Protein AF-A0A970SUP6-F1 (afdb_monomer)

Structure (mmCIF, N/CA/C/O backbone):
data_AF-A0A970SUP6-F1
#
_entry.id   AF-A0A970SUP6-F1
#
loop_
_atom_site.group_PDB
_atom_site.id
_atom_site.type_symbol
_atom_site.label_atom_id
_atom_site.label_alt_id
_atom_site.label_comp_id
_atom_site.label_asym_id
_atom_site.label_entity_id
_atom_site.label_seq_id
_atom_site.pdbx_PDB_ins_code
_atom_site.Cartn_x
_atom_site.Cartn_y
_atom_site.Cartn_z
_atom_site.occupancy
_atom_site.B_iso_or_equiv
_atom_site.auth_seq_id
_atom_site.auth_comp_id
_atom_site.auth_asym_id
_atom_site.auth_atom_id
_atom_site.pdbx_PDB_model_num
ATOM 1 N N . MET A 1 1 ? -13.727 20.758 3.961 1.00 48.06 1 MET A N 1
ATOM 2 C CA . MET A 1 1 ? -12.655 20.780 2.937 1.00 48.06 1 MET A CA 1
ATOM 3 C C . MET A 1 1 ? -11.697 19.587 3.020 1.00 48.06 1 MET A C 1
ATOM 5 O O . MET A 1 1 ? -11.311 19.123 1.963 1.00 48.06 1 MET A O 1
ATOM 9 N N . SER A 1 2 ? -11.363 19.037 4.202 1.00 59.50 2 SER A N 1
ATOM 10 C CA . SER A 1 2 ? -10.387 17.927 4.328 1.00 59.50 2 SER A CA 1
ATOM 11 C C . SER A 1 2 ? -10.806 16.603 3.649 1.00 59.50 2 SER A C 1
ATOM 13 O O . SER A 1 2 ? -10.039 16.028 2.887 1.00 59.50 2 SER A O 1
ATOM 15 N N . PHE A 1 3 ? -12.062 16.167 3.821 1.00 58.00 3 PHE A N 1
ATOM 16 C CA . PHE A 1 3 ? -12.546 14.867 3.318 1.00 58.00 3 PHE A CA 1
ATOM 17 C C . PHE A 1 3 ? -12.478 14.710 1.784 1.00 58.00 3 PHE A C 1
ATOM 19 O O . PHE A 1 3 ? -12.137 13.649 1.271 1.00 58.00 3 PHE A O 1
ATOM 26 N N . HIS A 1 4 ? -12.745 15.785 1.038 1.00 61.16 4 HIS A N 1
ATOM 27 C CA . HIS A 1 4 ? -12.752 15.762 -0.430 1.00 61.16 4 HIS A CA 1
ATOM 28 C C . HIS A 1 4 ? -11.333 15.690 -1.027 1.00 61.16 4 HIS A C 1
ATOM 30 O O . HIS A 1 4 ? -11.129 15.118 -2.095 1.00 61.16 4 HIS A O 1
ATOM 36 N N . VAL A 1 5 ? -10.337 16.234 -0.315 1.00 62.84 5 VAL A N 1
ATOM 37 C CA . VAL A 1 5 ? -8.923 16.188 -0.721 1.00 62.84 5 VAL A CA 1
ATOM 38 C C . VAL A 1 5 ? -8.363 14.774 -0.556 1.00 62.84 5 VAL A C 1
ATOM 40 O O . VAL A 1 5 ? -7.704 14.277 -1.469 1.00 62.84 5 VAL A O 1
ATOM 43 N N . SER A 1 6 ? -8.683 14.097 0.552 1.00 64.88 6 SER A N 1
ATOM 44 C CA . SER A 1 6 ? -8.288 12.700 0.783 1.00 64.88 6 SER A CA 1
ATOM 45 C C . SER A 1 6 ? -8.882 11.754 -0.265 1.00 64.88 6 SER A C 1
ATOM 47 O O . SER A 1 6 ? -8.186 10.878 -0.773 1.00 64.88 6 SER A O 1
ATOM 49 N N . GLN A 1 7 ? -10.140 11.972 -0.661 1.00 67.00 7 GLN A N 1
ATOM 50 C CA . GLN A 1 7 ? -10.796 11.161 -1.688 1.00 67.00 7 GLN A CA 1
ATOM 51 C C . GLN A 1 7 ? -10.124 11.328 -3.062 1.00 67.00 7 GLN A C 1
ATOM 53 O O . GLN A 1 7 ? -9.850 10.344 -3.745 1.00 67.00 7 GLN A O 1
ATOM 58 N N . LEU A 1 8 ? -9.772 12.561 -3.441 1.00 76.12 8 LEU A N 1
ATOM 59 C CA . LEU A 1 8 ? -9.046 12.840 -4.683 1.00 76.12 8 LEU A CA 1
ATOM 60 C C . LEU A 1 8 ? -7.631 12.230 -4.689 1.00 76.12 8 LEU A C 1
ATOM 62 O O . LEU A 1 8 ? -7.155 11.789 -5.735 1.00 76.12 8 LEU A O 1
ATOM 66 N N . LEU A 1 9 ? -6.953 12.197 -3.538 1.00 85.50 9 LEU A N 1
ATOM 67 C CA . LEU A 1 9 ? -5.626 11.591 -3.401 1.00 85.50 9 LEU A CA 1
ATOM 68 C C . LEU A 1 9 ? -5.668 10.065 -3.568 1.00 85.50 9 LEU A C 1
ATOM 70 O O . LEU A 1 9 ? -4.812 9.499 -4.252 1.00 85.50 9 LEU A O 1
ATOM 74 N N . PHE A 1 10 ? -6.687 9.409 -3.008 1.00 85.50 10 PHE A N 1
ATOM 75 C CA . PHE A 1 10 ? -6.907 7.975 -3.189 1.00 85.50 10 PHE A CA 1
ATOM 76 C C . PHE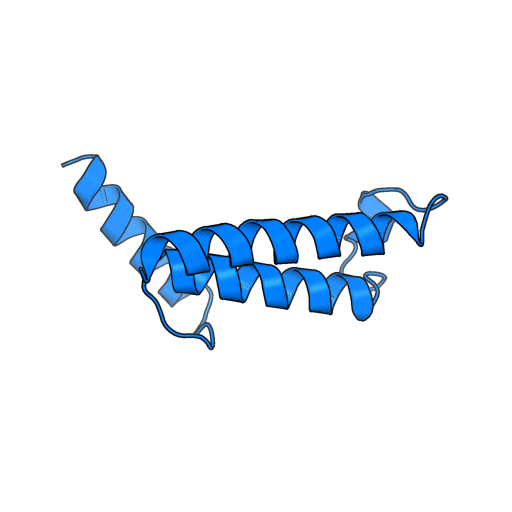 A 1 10 ? -7.053 7.609 -4.675 1.00 85.50 10 PHE A C 1
ATOM 78 O O . PHE A 1 10 ? -6.316 6.758 -5.169 1.00 85.50 10 PHE A O 1
ATOM 85 N N . PHE A 1 11 ? -7.913 8.315 -5.422 1.00 92.06 11 PHE A N 1
ATOM 86 C CA . PHE A 1 11 ? -8.083 8.072 -6.862 1.00 92.06 11 PHE A CA 1
ATOM 87 C C . PHE A 1 11 ? -6.790 8.276 -7.657 1.00 92.06 11 PHE A C 1
ATOM 89 O O . PHE A 1 11 ? -6.456 7.457 -8.508 1.00 92.06 11 PHE A O 1
ATOM 96 N N . LYS A 1 12 ? -6.033 9.340 -7.363 1.00 95.56 12 LYS A N 1
ATOM 97 C CA . LYS A 1 12 ? -4.762 9.621 -8.050 1.00 95.56 12 LYS A CA 1
ATOM 98 C C . LYS A 1 12 ? -3.727 8.518 -7.843 1.00 95.56 12 LYS A C 1
ATOM 100 O O . LYS A 1 12 ? -3.055 8.127 -8.790 1.00 95.56 12 LYS A O 1
ATOM 105 N N . THR A 1 13 ? -3.584 8.027 -6.615 1.00 96.88 13 THR A N 1
ATOM 106 C CA . THR A 1 13 ? -2.605 6.971 -6.310 1.00 96.88 13 THR A CA 1
ATOM 107 C C . THR A 1 13 ? -3.030 5.614 -6.871 1.00 96.88 13 THR A C 1
ATOM 109 O O . THR A 1 13 ? -2.178 4.870 -7.345 1.00 96.88 13 THR A O 1
ATOM 112 N N . ALA A 1 14 ? -4.333 5.322 -6.905 1.00 96.50 14 ALA A N 1
ATOM 113 C CA . ALA A 1 14 ? -4.861 4.137 -7.577 1.00 96.50 14 ALA A CA 1
ATOM 114 C C . ALA A 1 14 ? -4.613 4.178 -9.095 1.00 96.50 14 ALA A C 1
ATOM 116 O O . ALA A 1 14 ? -4.167 3.185 -9.666 1.00 96.50 14 ALA A O 1
ATOM 117 N N . GLN A 1 15 ? -4.830 5.331 -9.739 1.00 97.88 15 GLN A N 1
ATOM 118 C CA . GLN A 1 15 ? -4.536 5.500 -11.164 1.00 97.88 15 GLN A CA 1
ATOM 119 C C . GLN A 1 15 ? -3.044 5.304 -11.457 1.00 97.88 15 GLN A C 1
ATOM 121 O O . GLN A 1 15 ? -2.707 4.599 -12.396 1.00 97.88 15 GLN A O 1
ATOM 126 N N . ALA A 1 16 ? -2.152 5.811 -10.602 1.00 98.06 16 ALA A N 1
ATOM 127 C CA . ALA A 1 16 ? -0.712 5.617 -10.775 1.00 98.06 16 ALA A CA 1
ATOM 128 C C . ALA A 1 16 ? -0.293 4.132 -10.788 1.00 98.06 16 ALA A C 1
ATOM 130 O O . ALA A 1 16 ? 0.655 3.771 -11.479 1.00 98.06 16 ALA A O 1
ATOM 131 N N . ILE A 1 17 ? -0.990 3.253 -10.055 1.00 98.12 17 ILE A N 1
ATOM 132 C CA . ILE A 1 17 ? -0.754 1.802 -10.136 1.00 98.12 17 ILE A CA 1
ATOM 133 C C . ILE A 1 17 ? -1.136 1.276 -11.525 1.00 98.12 17 ILE A C 1
ATOM 135 O O . ILE A 1 17 ? -0.399 0.471 -12.091 1.00 98.12 17 ILE A O 1
ATOM 139 N N . LEU A 1 18 ? -2.269 1.721 -12.076 1.00 97.88 18 LEU A N 1
ATOM 140 C CA . LEU A 1 18 ? -2.705 1.333 -13.420 1.00 97.88 18 LEU A CA 1
ATOM 141 C C . LEU A 1 18 ? -1.725 1.833 -14.483 1.00 97.88 18 LEU A C 1
ATOM 143 O O . LEU A 1 18 ? -1.275 1.034 -15.298 1.00 97.88 18 LEU A O 1
ATOM 147 N N . ASP A 1 19 ? -1.316 3.098 -14.396 1.00 97.94 19 ASP A N 1
ATOM 148 C CA . ASP A 1 19 ? -0.367 3.712 -15.329 1.00 97.94 19 ASP A CA 1
ATOM 149 C C . ASP A 1 19 ? 0.964 2.943 -15.354 1.0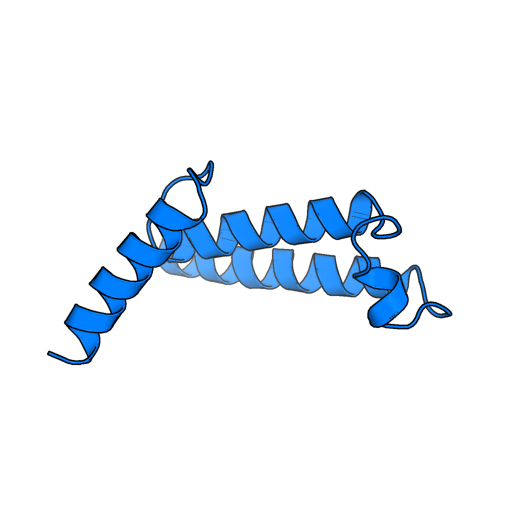0 97.94 19 ASP A C 1
ATOM 151 O O . ASP A 1 19 ? 1.535 2.711 -16.416 1.00 97.94 19 ASP A O 1
ATOM 155 N N . VAL A 1 20 ? 1.456 2.492 -14.192 1.00 97.44 20 VAL A N 1
ATOM 156 C CA . VAL A 1 20 ? 2.679 1.678 -14.134 1.00 97.44 20 VAL A CA 1
ATOM 157 C C . VAL A 1 20 ? 2.455 0.283 -14.714 1.00 97.44 20 VAL A C 1
ATOM 159 O O . VAL A 1 20 ? 3.336 -0.217 -15.407 1.00 97.44 20 VAL A O 1
ATOM 162 N N . ARG A 1 21 ? 1.304 -0.357 -14.467 1.00 97.31 21 ARG A N 1
ATOM 163 C CA . ARG A 1 21 ? 0.991 -1.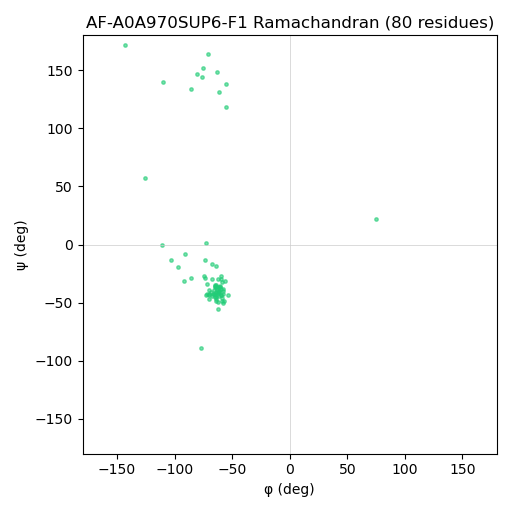674 -15.055 1.00 97.31 21 ARG A CA 1
ATOM 164 C C . ARG A 1 21 ? 0.964 -1.618 -16.587 1.00 97.31 21 ARG A C 1
ATOM 166 O O . ARG A 1 21 ? 1.433 -2.554 -17.226 1.00 97.31 21 ARG A O 1
ATOM 173 N N . GLU A 1 22 ? 0.486 -0.520 -17.171 1.00 96.81 22 GLU A N 1
ATOM 174 C CA . GLU A 1 22 ? 0.451 -0.312 -18.628 1.00 96.81 22 GLU A CA 1
ATOM 175 C C . GLU A 1 22 ? 1.843 -0.252 -19.281 1.00 96.81 22 GLU A C 1
ATOM 177 O O . GLU A 1 22 ? 1.965 -0.485 -20.482 1.00 96.81 22 GLU A O 1
ATOM 182 N N . LEU A 1 23 ? 2.912 -0.020 -18.510 1.00 95.75 23 LEU A N 1
ATOM 183 C CA . LEU A 1 23 ? 4.290 -0.060 -19.017 1.00 95.75 23 LEU A CA 1
ATOM 184 C C . LEU A 1 23 ? 4.797 -1.490 -19.287 1.00 95.75 23 LEU A C 1
ATOM 186 O O . LEU A 1 23 ? 5.827 -1.656 -19.938 1.00 95.75 23 LEU A O 1
ATOM 190 N N . TYR A 1 24 ? 4.090 -2.520 -18.808 1.00 93.75 24 TYR A N 1
ATOM 191 C CA . TYR A 1 24 ? 4.513 -3.925 -18.843 1.00 93.75 24 TYR A CA 1
ATOM 192 C C . TYR A 1 24 ? 3.460 -4.823 -19.518 1.00 93.75 24 TYR A C 1
ATOM 194 O O . TYR A 1 24 ? 2.978 -5.786 -18.929 1.00 93.75 24 TYR A O 1
ATOM 202 N N . LEU A 1 25 ? 3.097 -4.514 -20.767 1.00 91.50 25 LEU A N 1
ATOM 203 C CA . LEU A 1 25 ? 1.980 -5.154 -21.488 1.00 91.50 25 LEU A CA 1
ATOM 204 C C . LEU A 1 25 ? 2.106 -6.677 -21.679 1.00 91.50 25 LEU A C 1
ATOM 206 O O . LEU A 1 25 ? 1.093 -7.363 -21.784 1.00 91.50 25 LEU A O 1
ATOM 210 N N . GLU A 1 26 ? 3.331 -7.199 -21.710 1.00 93.25 26 GLU A N 1
ATOM 211 C CA . GLU A 1 26 ? 3.608 -8.632 -21.892 1.00 93.25 26 GLU A CA 1
ATOM 212 C C . GLU A 1 26 ? 3.692 -9.401 -20.562 1.00 93.25 26 GLU A C 1
ATOM 214 O O . GLU A 1 26 ? 3.791 -10.628 -20.559 1.00 93.25 26 GLU A O 1
ATOM 219 N N . ALA A 1 27 ? 3.685 -8.696 -19.427 1.00 94.06 27 ALA A N 1
ATOM 220 C CA . ALA A 1 27 ? 3.736 -9.305 -18.106 1.00 94.06 27 ALA A CA 1
ATOM 221 C C . ALA A 1 27 ? 2.325 -9.685 -17.647 1.00 94.06 27 ALA A C 1
ATOM 223 O O . ALA A 1 27 ? 1.387 -8.885 -17.711 1.00 94.06 27 ALA A O 1
ATOM 224 N N . SER A 1 28 ? 2.163 -10.899 -17.124 1.00 95.56 28 SER A N 1
ATOM 225 C CA . SER A 1 28 ? 0.940 -11.251 -16.414 1.00 95.56 28 SER A CA 1
ATOM 226 C C . SER A 1 28 ? 0.875 -10.520 -15.069 1.00 95.56 28 SER A C 1
ATOM 228 O O . SER A 1 28 ? 1.877 -10.043 -14.533 1.00 95.56 28 SER A O 1
ATOM 230 N N . LEU A 1 29 ? -0.309 -10.480 -14.452 1.00 95.31 29 LEU A N 1
ATOM 231 C CA . LEU A 1 29 ? -0.420 -9.984 -13.078 1.00 95.31 29 LEU A CA 1
ATOM 232 C C . LEU A 1 29 ? 0.427 -10.809 -12.095 1.00 95.31 29 LEU A C 1
ATOM 234 O O . LEU A 1 29 ? 0.896 -10.251 -11.115 1.00 95.31 29 LEU A O 1
ATOM 238 N N . ALA A 1 30 ? 0.655 -12.101 -12.346 1.00 96.19 30 ALA A N 1
ATOM 239 C CA . ALA A 1 30 ? 1.549 -12.887 -11.499 1.00 96.19 30 ALA A CA 1
ATOM 240 C C . ALA A 1 30 ? 2.992 -12.365 -11.593 1.00 96.19 30 ALA A C 1
ATOM 242 O O . ALA A 1 30 ? 3.618 -12.131 -10.565 1.00 96.19 30 ALA A O 1
ATOM 243 N N . ASP A 1 31 ? 3.472 -12.081 -12.806 1.00 94.56 31 ASP A N 1
ATOM 244 C CA . ASP A 1 31 ? 4.828 -11.560 -13.037 1.00 94.56 31 ASP A CA 1
ATOM 245 C C . ASP A 1 31 ? 5.034 -10.169 -12.415 1.00 94.56 31 ASP A C 1
ATOM 247 O O . ASP A 1 31 ? 6.119 -9.843 -11.934 1.00 94.56 31 ASP A O 1
ATOM 251 N N . LEU A 1 32 ? 3.983 -9.341 -12.412 1.00 95.81 32 LEU A N 1
ATOM 252 C CA . LEU A 1 32 ? 4.016 -7.993 -11.841 1.00 95.81 32 LEU A CA 1
ATOM 253 C C . LEU A 1 32 ? 4.010 -7.973 -10.308 1.00 95.81 32 LEU A C 1
ATOM 255 O O . LEU A 1 32 ? 4.493 -7.005 -9.720 1.00 95.81 32 LEU A O 1
ATOM 259 N N . TYR A 1 33 ? 3.446 -9.000 -9.671 1.00 96.44 33 TYR A N 1
ATOM 260 C CA . TYR A 1 33 ? 3.253 -9.063 -8.219 1.00 96.44 33 TYR A CA 1
ATOM 261 C C . TYR A 1 33 ? 4.127 -10.100 -7.514 1.00 96.44 33 TYR A C 1
ATOM 263 O O . TYR A 1 33 ? 4.064 -10.193 -6.288 1.00 96.44 33 TYR A O 1
ATOM 271 N N . ASP A 1 34 ? 4.956 -10.844 -8.242 1.00 96.25 34 ASP A N 1
ATOM 272 C CA . ASP A 1 34 ? 6.012 -11.639 -7.624 1.00 96.25 34 ASP A CA 1
ATOM 273 C C .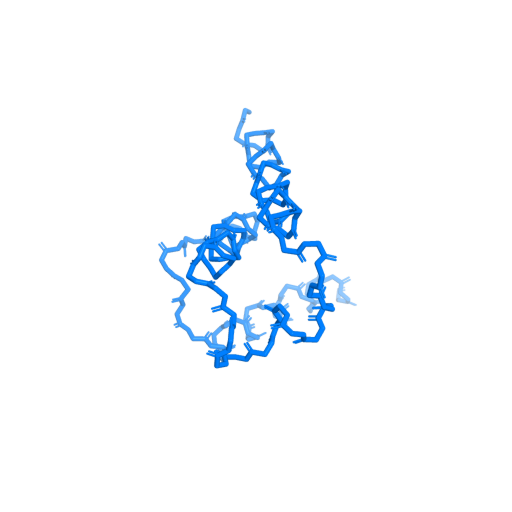 ASP A 1 34 ? 6.997 -10.717 -6.884 1.00 96.25 34 ASP A C 1
ATOM 275 O O . ASP A 1 34 ? 7.442 -9.686 -7.394 1.00 96.25 34 ASP A O 1
ATOM 279 N N . GLU A 1 35 ? 7.305 -11.054 -5.630 1.00 92.12 35 GLU A N 1
ATOM 280 C CA . GLU A 1 35 ? 8.055 -10.168 -4.736 1.00 92.12 35 GLU A CA 1
ATOM 281 C C . GLU A 1 35 ? 9.467 -9.855 -5.239 1.00 92.12 35 GLU A C 1
ATOM 283 O O . GLU A 1 35 ? 9.989 -8.772 -4.944 1.00 92.12 35 GLU A O 1
ATOM 288 N N . LEU A 1 36 ? 10.070 -10.784 -5.986 1.00 93.88 36 LEU A N 1
ATOM 289 C CA . LEU A 1 36 ? 11.432 -10.685 -6.496 1.00 93.88 36 LEU A CA 1
ATOM 290 C C . LEU A 1 36 ? 11.486 -9.921 -7.821 1.00 93.88 36 LEU A C 1
ATOM 292 O O . LEU A 1 36 ? 12.501 -9.280 -8.104 1.00 93.88 36 LEU A O 1
ATOM 296 N N . THR A 1 37 ? 10.418 -9.965 -8.621 1.00 91.88 37 THR A N 1
ATOM 297 C CA . THR A 1 37 ? 10.357 -9.312 -9.939 1.00 91.88 37 THR A CA 1
ATOM 298 C C . THR A 1 37 ? 9.560 -8.011 -9.954 1.00 91.88 37 THR A C 1
ATOM 300 O O . THR A 1 37 ? 9.692 -7.242 -10.909 1.00 91.88 37 THR A O 1
ATOM 303 N N . MET A 1 38 ? 8.774 -7.716 -8.910 1.00 96.12 38 MET A N 1
ATOM 304 C CA . MET A 1 38 ? 7.992 -6.483 -8.814 1.00 96.12 38 MET A CA 1
ATOM 305 C C . MET A 1 38 ? 8.895 -5.258 -8.980 1.00 96.12 38 MET A C 1
ATOM 307 O O . MET A 1 38 ? 9.793 -4.998 -8.169 1.00 96.12 38 MET A O 1
ATOM 311 N N . SER A 1 39 ? 8.620 -4.467 -10.020 1.00 96.31 39 SER A N 1
ATOM 312 C CA . SER A 1 39 ? 9.449 -3.316 -10.359 1.00 96.31 39 SER A CA 1
ATOM 313 C C . SER A 1 39 ? 9.449 -2.264 -9.237 1.00 96.31 39 SER A C 1
ATOM 315 O O . SER A 1 39 ? 8.436 -2.074 -8.547 1.00 96.31 39 SER A O 1
ATOM 317 N N . PRO A 1 40 ? 10.556 -1.518 -9.049 1.00 96.69 40 PRO A N 1
ATOM 318 C CA . PRO A 1 40 ? 10.621 -0.451 -8.047 1.00 96.69 40 PRO A CA 1
ATOM 319 C C . PRO A 1 40 ? 9.522 0.605 -8.219 1.00 96.69 40 PRO A C 1
ATOM 321 O O . PRO A 1 40 ? 9.052 1.190 -7.244 1.00 96.69 40 PRO A O 1
ATOM 324 N N . GLU A 1 41 ? 9.101 0.836 -9.460 1.00 97.12 41 GLU A N 1
ATOM 325 C CA . GLU A 1 41 ? 8.094 1.831 -9.829 1.00 97.12 41 GLU A CA 1
ATOM 326 C C . GLU A 1 41 ? 6.699 1.383 -9.398 1.00 97.12 41 GLU A C 1
ATOM 328 O O . GLU A 1 41 ? 5.966 2.154 -8.775 1.00 97.12 41 GLU A O 1
ATOM 333 N N . LEU A 1 42 ? 6.376 0.104 -9.627 1.00 97.44 42 LEU A N 1
ATOM 334 C CA . LEU A 1 42 ? 5.114 -0.484 -9.191 1.00 97.44 42 LEU A CA 1
ATOM 335 C C . LEU A 1 42 ? 5.058 -0.538 -7.664 1.00 97.44 42 LEU A C 1
ATOM 337 O O . LEU A 1 42 ? 4.062 -0.137 -7.063 1.00 97.44 42 LEU A O 1
ATOM 341 N N . ARG A 1 43 ? 6.161 -0.926 -7.014 1.00 97.06 43 ARG A N 1
ATOM 342 C CA . ARG A 1 43 ? 6.269 -0.917 -5.550 1.00 97.06 43 ARG A CA 1
ATOM 343 C C . ARG A 1 43 ? 6.061 0.483 -4.971 1.00 97.06 43 ARG A C 1
ATOM 345 O O . ARG A 1 43 ? 5.327 0.648 -4.001 1.00 97.06 43 ARG A O 1
ATOM 352 N N . LYS A 1 44 ? 6.659 1.509 -5.582 1.00 97.19 44 LYS A N 1
ATOM 353 C CA . LYS A 1 44 ? 6.477 2.907 -5.171 1.00 97.19 44 LYS A CA 1
ATOM 354 C C . LYS A 1 44 ? 5.028 3.375 -5.343 1.00 97.19 44 LYS A C 1
ATOM 356 O O . LYS A 1 44 ? 4.524 4.074 -4.464 1.00 97.19 44 LYS A O 1
ATOM 361 N N . ALA A 1 45 ? 4.366 2.995 -6.437 1.00 97.88 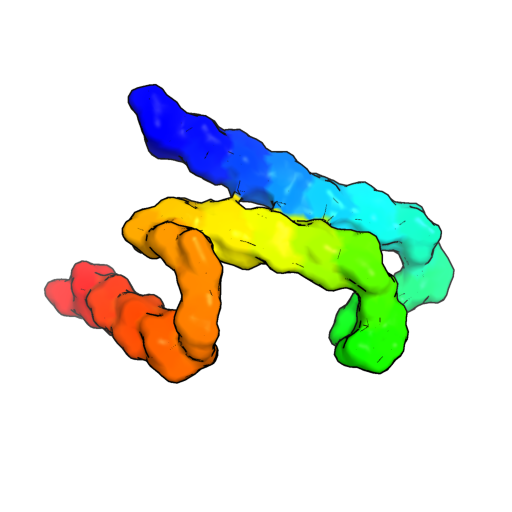45 ALA A N 1
ATOM 362 C CA . ALA A 1 45 ? 2.956 3.310 -6.663 1.00 97.88 45 ALA A CA 1
ATOM 363 C C . ALA A 1 45 ? 2.056 2.676 -5.586 1.00 97.88 45 ALA A C 1
ATOM 365 O O . ALA A 1 45 ? 1.192 3.356 -5.034 1.00 97.88 45 ALA A O 1
ATOM 366 N N . HIS A 1 46 ? 2.328 1.422 -5.211 1.00 97.06 46 HIS A N 1
ATOM 367 C CA . HIS A 1 46 ? 1.644 0.745 -4.108 1.00 97.06 46 HIS A CA 1
ATOM 368 C C . HIS A 1 46 ? 1.865 1.430 -2.761 1.00 97.06 46 HIS A C 1
ATOM 370 O O . HIS A 1 46 ? 0.891 1.781 -2.109 1.00 97.06 46 HIS A O 1
ATOM 376 N N . ILE A 1 47 ? 3.111 1.745 -2.394 1.00 95.44 47 ILE A N 1
ATOM 377 C CA . ILE A 1 47 ? 3.414 2.455 -1.138 1.00 95.44 47 ILE A CA 1
ATOM 378 C C . ILE A 1 47 ? 2.684 3.809 -1.071 1.00 95.44 47 ILE A C 1
ATOM 380 O O . ILE A 1 47 ? 2.200 4.218 -0.015 1.00 95.44 47 ILE A O 1
ATOM 384 N N . ALA A 1 48 ? 2.588 4.524 -2.197 1.00 95.88 48 ALA A N 1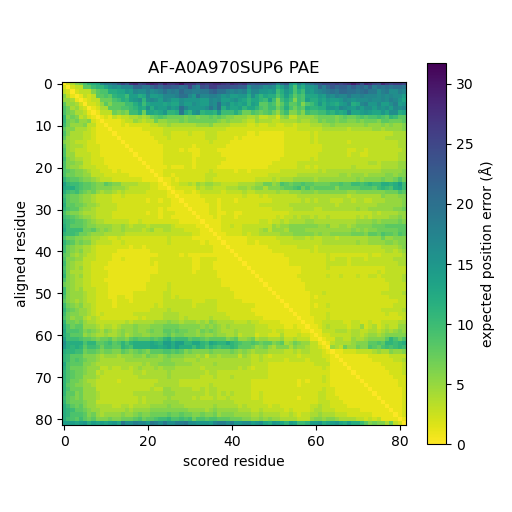
ATOM 385 C CA . ALA A 1 48 ? 1.844 5.779 -2.259 1.00 95.88 48 ALA A CA 1
ATOM 386 C C . ALA A 1 48 ? 0.335 5.572 -2.037 1.00 95.88 48 ALA A C 1
ATOM 388 O O . ALA A 1 48 ? -0.297 6.388 -1.361 1.00 95.88 48 ALA A O 1
ATOM 389 N N . ASN A 1 49 ? -0.234 4.493 -2.579 1.00 96.25 49 ASN A N 1
ATOM 390 C CA . ASN A 1 49 ? -1.632 4.139 -2.355 1.00 96.25 49 ASN A CA 1
ATOM 391 C C 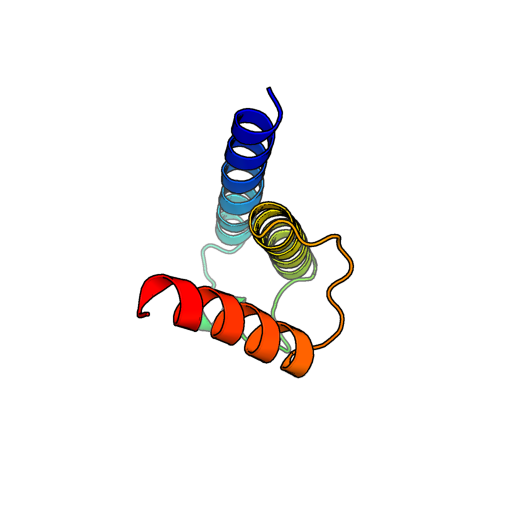. ASN A 1 49 ? -1.884 3.674 -0.913 1.00 96.25 49 ASN A C 1
ATOM 393 O O . ASN A 1 49 ? -2.826 4.164 -0.296 1.00 96.25 49 ASN A O 1
ATOM 397 N N . ASP A 1 50 ? -1.003 2.853 -0.339 1.00 93.81 50 ASP A N 1
ATOM 398 C CA . ASP A 1 50 ? -1.07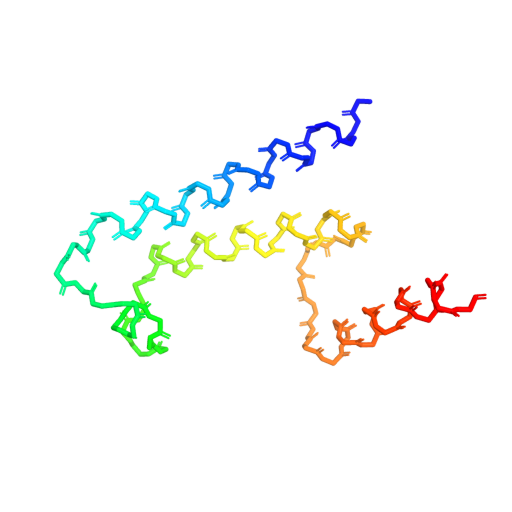1 2.414 1.060 1.00 93.81 50 ASP A CA 1
ATOM 399 C C . ASP A 1 50 ? -1.065 3.609 2.013 1.00 93.81 50 ASP A C 1
ATOM 401 O O . ASP A 1 50 ? -1.878 3.685 2.935 1.00 93.81 50 ASP A O 1
ATOM 405 N N . LYS A 1 51 ? -0.211 4.606 1.747 1.00 93.19 51 LYS A N 1
ATOM 406 C CA . LYS A 1 51 ? -0.207 5.867 2.492 1.00 93.19 51 LYS A CA 1
ATOM 407 C C . LYS A 1 51 ? -1.555 6.585 2.406 1.00 93.19 51 LYS A C 1
ATOM 409 O O . LYS A 1 51 ? -2.082 7.003 3.435 1.00 93.19 51 LYS A O 1
ATOM 414 N N . ALA A 1 52 ? -2.112 6.728 1.203 1.00 93.56 52 ALA A N 1
ATOM 415 C CA . ALA A 1 52 ? -3.396 7.400 1.010 1.00 93.56 52 ALA A CA 1
ATOM 416 C C . ALA A 1 52 ? -4.549 6.654 1.709 1.00 93.56 52 ALA A C 1
ATOM 418 O O . ALA A 1 52 ? -5.414 7.291 2.310 1.00 93.56 52 ALA A O 1
ATOM 419 N N . VAL A 1 53 ? -4.545 5.316 1.673 1.00 91.75 53 VAL A N 1
ATOM 420 C CA . VAL A 1 53 ? -5.507 4.463 2.387 1.00 91.75 53 VAL A CA 1
ATOM 421 C C . VAL A 1 53 ? -5.366 4.642 3.894 1.00 91.75 53 VAL A C 1
ATOM 423 O O . VAL A 1 53 ? -6.358 4.884 4.579 1.00 91.75 53 VAL A O 1
ATOM 426 N N . TRP A 1 54 ? -4.146 4.579 4.420 1.00 92.25 54 TRP A N 1
ATOM 427 C CA . TRP A 1 54 ? -3.895 4.696 5.855 1.00 92.25 54 TRP A CA 1
ATOM 428 C C . TRP A 1 54 ? -4.315 6.062 6.411 1.00 92.25 54 TRP A C 1
ATOM 430 O O . TRP A 1 54 ? -4.984 6.143 7.445 1.00 92.25 54 TRP A O 1
ATOM 440 N N . GLU A 1 55 ? -4.032 7.131 5.665 1.00 90.19 55 GLU A N 1
ATOM 441 C CA . GLU A 1 55 ? -4.513 8.480 5.973 1.00 90.19 55 GLU A CA 1
ATOM 442 C C . GLU A 1 55 ? -6.045 8.589 5.881 1.00 90.19 55 GLU A C 1
ATOM 444 O O . GLU A 1 55 ? -6.655 9.280 6.700 1.00 90.19 55 GLU A O 1
ATOM 449 N N . ALA A 1 56 ? -6.697 7.874 4.954 1.00 89.62 56 ALA A N 1
ATOM 450 C CA . ALA A 1 56 ? -8.161 7.815 4.861 1.00 89.62 56 ALA A CA 1
ATOM 451 C C . ALA A 1 56 ? -8.805 7.087 6.055 1.00 89.62 56 ALA A C 1
ATOM 453 O O . ALA A 1 56 ? -9.897 7.459 6.485 1.00 89.62 56 ALA A O 1
ATOM 454 N N . TYR A 1 57 ? -8.098 6.124 6.650 1.00 90.31 57 TYR A N 1
ATOM 455 C CA . TYR A 1 57 ? -8.445 5.535 7.945 1.00 90.31 57 TYR A CA 1
ATOM 456 C C . TYR A 1 57 ? -8.172 6.479 9.134 1.00 90.31 57 TYR A C 1
ATOM 458 O O . TYR A 1 57 ? -8.416 6.116 10.280 1.00 90.31 57 TYR A O 1
ATOM 466 N N . GLY A 1 58 ? -7.690 7.704 8.904 1.00 90.31 58 GLY A N 1
ATOM 467 C CA . GLY A 1 58 ? -7.410 8.677 9.961 1.00 90.31 58 GLY A CA 1
ATOM 468 C C . GLY A 1 58 ? -6.139 8.368 10.752 1.00 90.31 58 GLY A C 1
ATOM 469 O O . GLY A 1 58 ? -6.001 8.807 11.895 1.00 90.31 58 GLY A O 1
ATOM 470 N N . ARG A 1 59 ? -5.213 7.597 10.171 1.00 89.75 59 ARG A N 1
ATOM 471 C CA . ARG A 1 59 ? -3.917 7.264 10.769 1.00 89.75 59 ARG A CA 1
ATOM 472 C C . ARG A 1 59 ? -2.794 7.964 10.005 1.00 89.75 59 ARG A C 1
ATOM 474 O O . ARG A 1 59 ? -2.818 8.056 8.785 1.00 89.75 59 ARG A O 1
ATOM 481 N N . ALA A 1 60 ? -1.803 8.476 10.730 1.00 88.88 60 ALA A N 1
ATOM 482 C CA . ALA A 1 60 ? -0.628 9.074 10.108 1.00 88.88 60 ALA A CA 1
ATOM 483 C C . ALA A 1 60 ? 0.320 7.986 9.582 1.00 88.88 60 ALA A C 1
ATOM 485 O O . ALA A 1 60 ? 0.481 6.938 10.206 1.00 88.88 60 ALA A O 1
ATOM 486 N N . TRP A 1 61 ? 0.960 8.261 8.448 1.00 86.69 61 TRP A N 1
ATOM 487 C CA . TRP A 1 61 ? 2.099 7.496 7.939 1.00 86.69 61 TRP A CA 1
ATOM 488 C C . TRP A 1 61 ? 3.397 7.937 8.657 1.00 86.69 61 TRP A C 1
ATOM 490 O O . TRP A 1 61 ? 3.523 9.131 8.944 1.00 86.69 61 TRP A O 1
ATOM 500 N N . PRO A 1 62 ? 4.390 7.058 8.911 1.00 86.06 62 PRO A N 1
ATOM 501 C CA . PRO A 1 62 ? 4.518 5.681 8.440 1.00 86.06 62 PRO A CA 1
ATOM 502 C C . PRO A 1 62 ? 3.617 4.679 9.147 1.00 86.06 62 PRO A C 1
ATOM 504 O O . PRO A 1 62 ? 3.241 4.835 10.304 1.00 86.06 62 PRO A O 1
ATOM 507 N N . PHE A 1 63 ? 3.292 3.637 8.395 1.00 80.38 63 PHE A N 1
ATOM 508 C CA . PHE A 1 63 ? 2.792 2.385 8.926 1.00 80.38 63 PHE A CA 1
ATOM 509 C C . PHE A 1 63 ? 3.777 1.812 9.961 1.00 80.38 63 PHE A C 1
ATOM 511 O O . PHE A 1 63 ? 4.985 1.879 9.742 1.00 80.38 63 PHE A O 1
ATOM 518 N N . GLU A 1 64 ? 3.267 1.289 11.079 1.00 83.56 64 GLU A N 1
ATOM 519 C CA . GLU A 1 64 ? 4.087 0.652 12.122 1.00 83.56 64 GLU A CA 1
ATOM 520 C C . GLU A 1 64 ? 4.493 -0.761 11.674 1.00 83.56 64 GLU A C 1
ATOM 522 O O . GLU A 1 64 ? 5.514 -0.945 11.015 1.00 83.56 64 GLU A O 1
ATOM 527 N N . ASP A 1 65 ? 3.659 -1.752 11.991 1.00 91.44 65 ASP A N 1
ATOM 528 C CA . ASP A 1 65 ? 3.788 -3.135 11.557 1.00 91.44 65 ASP A CA 1
ATOM 529 C C . ASP A 1 65 ? 2.407 -3.750 11.266 1.00 91.44 65 ASP A C 1
ATOM 531 O O . ASP A 1 65 ? 1.348 -3.163 11.527 1.00 91.44 65 ASP A O 1
ATOM 535 N N . GLU A 1 66 ? 2.420 -4.954 10.697 1.00 91.44 66 GLU A N 1
ATOM 536 C CA . GLU A 1 66 ? 1.209 -5.683 10.323 1.00 91.44 66 GLU A CA 1
ATOM 537 C C . GLU A 1 66 ? 0.301 -5.984 11.527 1.00 91.44 66 GLU A C 1
ATOM 539 O O . GLU A 1 66 ? -0.923 -5.889 11.424 1.00 91.44 66 GLU A O 1
ATOM 544 N N . THR A 1 67 ? 0.877 -6.259 12.701 1.00 95.56 67 THR A N 1
ATOM 545 C CA . THR A 1 67 ? 0.107 -6.581 13.911 1.00 95.56 67 THR A CA 1
ATOM 546 C C . THR A 1 67 ? -0.676 -5.361 14.395 1.00 95.56 67 THR A C 1
ATOM 548 O O . THR A 1 67 ? -1.868 -5.463 14.701 1.00 95.56 67 THR A O 1
ATOM 551 N N . ALA A 1 68 ? -0.042 -4.187 14.417 1.00 92.06 68 ALA A N 1
ATOM 552 C CA . ALA A 1 68 ? -0.674 -2.922 14.775 1.00 92.06 68 ALA A CA 1
ATOM 553 C C . ALA A 1 68 ? -1.790 -2.537 13.788 1.00 92.06 68 ALA A C 1
ATOM 555 O O . ALA A 1 68 ? -2.833 -2.009 14.198 1.00 92.06 68 ALA A O 1
ATOM 556 N N . CYS A 1 69 ? -1.604 -2.838 12.499 1.00 92.50 69 CYS A N 1
ATOM 557 C CA . CYS A 1 69 ? -2.627 -2.661 11.473 1.00 92.50 69 CYS A CA 1
ATOM 558 C C . CYS A 1 69 ? -3.857 -3.522 11.735 1.00 92.50 69 CYS A C 1
ATOM 560 O O . CYS A 1 69 ? -4.960 -2.990 11.881 1.00 92.50 69 CYS A O 1
ATOM 562 N N . VAL A 1 70 ? -3.662 -4.836 11.868 1.00 94.94 70 VAL A N 1
ATOM 563 C CA . VAL A 1 70 ? -4.752 -5.787 12.105 1.00 94.94 70 VAL A CA 1
ATOM 564 C C . VAL A 1 70 ? -5.497 -5.426 13.387 1.00 94.94 70 VAL A C 1
ATOM 566 O O . VAL A 1 70 ? -6.723 -5.329 13.379 1.00 94.94 70 VAL A O 1
ATOM 569 N N . ALA A 1 71 ? -4.779 -5.128 14.474 1.00 95.69 71 ALA A N 1
ATOM 570 C CA . ALA A 1 71 ? -5.391 -4.727 15.738 1.00 95.69 71 ALA A CA 1
ATOM 571 C C . ALA A 1 71 ? -6.243 -3.452 15.604 1.00 95.69 71 ALA A C 1
ATOM 573 O O . ALA A 1 71 ? -7.305 -3.341 16.219 1.00 95.69 71 ALA A O 1
ATOM 574 N N . TYR A 1 72 ? -5.799 -2.478 14.807 1.00 94.62 72 TYR A N 1
ATOM 575 C CA . TYR A 1 72 ? -6.568 -1.266 14.549 1.00 94.62 72 TYR A CA 1
ATOM 576 C C . TYR A 1 72 ? -7.813 -1.530 13.697 1.00 94.62 72 TYR A C 1
ATOM 578 O O . TYR A 1 72 ? -8.901 -1.083 14.063 1.00 94.62 72 TYR A O 1
ATOM 586 N N . LEU A 1 73 ? -7.674 -2.281 12.602 1.00 94.94 73 LEU A N 1
ATOM 587 C CA . LEU A 1 73 ? -8.792 -2.630 11.726 1.00 94.94 73 LEU A CA 1
ATOM 588 C C . LEU A 1 73 ? -9.856 -3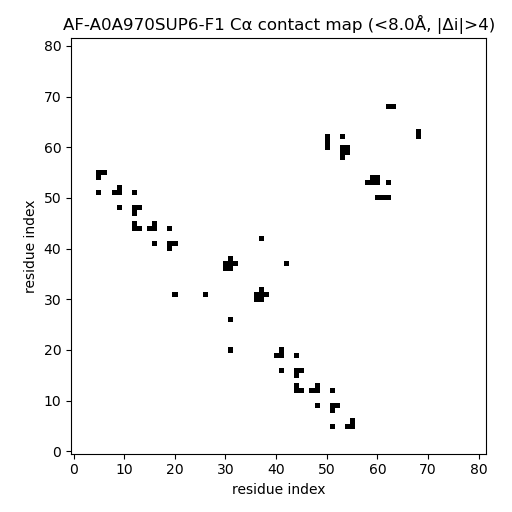.439 12.477 1.00 94.94 73 LEU A C 1
ATOM 590 O O . LEU A 1 73 ? -11.041 -3.143 12.343 1.00 94.94 73 LEU A O 1
ATOM 594 N N . MET A 1 74 ? -9.456 -4.373 13.346 1.00 97.25 74 MET A N 1
ATOM 595 C CA . MET A 1 74 ? -10.394 -5.140 14.176 1.00 97.25 74 MET A CA 1
ATOM 596 C C . MET A 1 74 ? -11.154 -4.259 15.177 1.00 97.25 74 MET A C 1
ATOM 598 O O . MET A 1 74 ? -12.350 -4.460 15.374 1.00 97.25 74 MET A O 1
ATOM 602 N N . LYS A 1 75 ? -10.518 -3.224 15.750 1.00 96.31 75 LYS A N 1
ATOM 603 C CA . LYS A 1 75 ? -11.216 -2.230 16.591 1.00 96.31 75 LYS A CA 1
ATOM 604 C C . LYS A 1 75 ? -12.253 -1.425 15.807 1.00 96.31 75 LYS A C 1
ATOM 606 O O . LYS A 1 75 ? -13.281 -1.059 16.368 1.00 96.31 75 LYS A O 1
ATOM 611 N N . LEU A 1 76 ? -11.977 -1.091 14.544 1.00 95.88 76 LEU A N 1
ATOM 612 C CA . LEU A 1 76 ? -12.955 -0.414 13.688 1.00 95.88 76 LEU A CA 1
ATOM 613 C C . LEU A 1 76 ? -14.101 -1.349 13.314 1.00 95.88 76 LEU A C 1
ATOM 615 O O . LEU A 1 76 ? -15.253 -0.942 13.394 1.00 95.88 76 LEU A O 1
ATOM 619 N N . TYR A 1 77 ? -13.784 -2.594 12.959 1.00 97.19 77 TYR A N 1
ATOM 620 C CA . TYR A 1 77 ? -14.776 -3.619 12.661 1.00 97.19 77 TYR A CA 1
ATOM 621 C C . TYR A 1 77 ? -15.730 -3.839 13.837 1.00 97.19 77 TYR A C 1
ATOM 623 O O . TYR A 1 77 ? -16.938 -3.775 13.641 1.00 97.19 77 TYR A O 1
ATOM 631 N N . GLN A 1 78 ? -15.203 -3.995 15.059 1.00 97.81 78 GLN A N 1
ATOM 632 C CA . GLN A 1 78 ? -16.004 -4.171 16.273 1.00 97.81 78 GLN A CA 1
ATOM 633 C C . GLN A 1 78 ? -17.051 -3.057 16.439 1.00 97.81 78 GLN A C 1
ATOM 635 O O . GLN A 1 78 ? -18.210 -3.351 16.678 1.00 97.81 78 GLN A O 1
ATOM 640 N N . LYS A 1 79 ? -16.683 -1.793 16.193 1.00 96.69 79 LYS A N 1
ATOM 641 C CA . LYS A 1 79 ? -17.604 -0.639 16.259 1.00 96.69 79 LYS A CA 1
ATOM 642 C C . LYS A 1 79 ? -18.698 -0.615 15.185 1.00 96.69 79 LYS A C 1
ATOM 644 O O . LYS A 1 79 ? -19.596 0.213 15.273 1.00 96.69 79 LYS A O 1
ATOM 649 N N . ILE A 1 80 ? -18.543 -1.390 14.112 1.00 96.88 80 ILE A N 1
ATOM 650 C CA . ILE A 1 80 ? -19.523 -1.482 13.020 1.00 96.88 80 ILE A CA 1
ATOM 651 C C . ILE A 1 80 ? -20.506 -2.626 13.289 1.00 96.88 80 ILE A C 1
ATOM 653 O O . ILE A 1 80 ? -21.651 -2.557 12.847 1.00 96.88 80 ILE A O 1
ATOM 657 N N . VAL A 1 81 ? -20.051 -3.685 13.966 1.00 95.94 81 VAL A N 1
ATOM 658 C CA . VAL A 1 81 ? -20.862 -4.881 14.240 1.00 95.94 81 VAL A CA 1
ATOM 659 C C . VAL A 1 81 ? -21.517 -4.888 15.620 1.00 95.94 81 VAL A C 1
ATOM 661 O O . VAL A 1 81 ? -22.480 -5.630 15.804 1.00 95.94 81 VAL A O 1
ATOM 664 N N . GLU A 1 82 ? -21.015 -4.088 16.562 1.00 83.56 82 GLU A N 1
ATOM 665 C CA . GLU A 1 82 ? -21.659 -3.762 17.845 1.00 83.56 82 GLU A CA 1
ATOM 666 C C . GLU A 1 82 ? -22.514 -2.496 17.729 1.00 83.56 82 GLU A C 1
ATOM 668 O O . GLU A 1 82 ? -23.650 -2.518 18.256 1.00 83.56 82 GLU A O 1
#

Mean predicted aligned error: 4.61 Å

Sequence (82 aa):
MSFHVSQLLFFKTAQAILDVRELYLEASLADLYDELTMSPELRKAHIANDKAVWEAYGRAWPFEDETACVAYLMKLYQKIVE

Foldseek 3Di:
DVLVVLVVQLVVLVVQLVVVVVVCVPDDPCQCPDPVNNDPSNVVSVCSNVQSVCVNVVHHDDDDDPVVVVVSVVVVVVVVVD

Secondary structure (DSSP, 8-state):
-HHHHHHHHHHHHHHHHHHHHTT-TTS-HHHHH-TTT--HHHHHHHHHHHHHHHHHTT-PSSP--HHHHHHHHHHHHHHHH-

Radius of gyration: 15.31 Å; Cα contacts (8 Å, |Δi|>4): 43; chains: 1; bounding box: 33×34×40 Å

Nearest PDB structures (foldseek):
  5hr4-assembly1_C  TM=9.516E-01  e=2.494E-03  Methylophilus methylotrophus
  2y3d-assembly1_A  TM=8.597E-01  e=4.492E+00  Cupriavidus metallidurans CH34
  4wwf-assembly1_A-3  TM=7.216E-01  e=6.931E+00  Cupriavidus metallidurans CH34
  2ysu-assembly1_B  TM=2.629E-01  e=4.492E+00  Escherichia coli

pLDDT: mean 90.84, std 10.39, range [48.06, 98.12]

Solvent-accessible surface area (backbone atoms only — not comparable to full-atom values): 4802 Å² total; per-residue (Å²): 119,70,70,64,53,52,53,54,48,40,53,53,26,52,47,46,39,52,59,49,53,66,75,43,79,89,54,51,74,66,56,56,65,34,85,90,62,36,48,73,66,49,54,51,25,47,54,51,31,53,46,38,50,41,44,70,73,74,39,76,77,74,80,88,50,71,66,62,48,52,57,49,53,50,57,54,50,49,70,72,78,107